Protein AF-A0A4Y1QAF4-F1 (afdb_monomer_lite)

Sequence (76 aa):
AKSQLLKYISKVAPRGVYTTGKGSSGVGLTAAVMRDPVTDEMVLEGGALVLADNGICCIDEF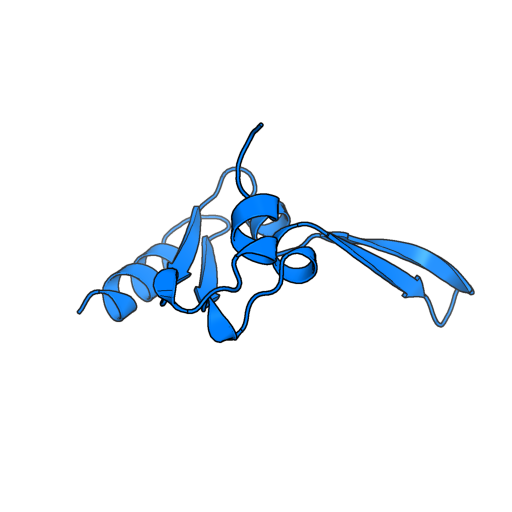DKMEESDRTAIHEV

pLDDT: mean 91.67, std 6.06, range [55.34, 97.31]

Foldseek 3Di:
DVVVVLVVQLVPKDLRAEDELQGDALCQQAWDWDQDPPPRDIDIGGHSPRSQVVIDYHYHNNVNHDPNSVVSPDDD

Structure (mmCIF, N/CA/C/O backbone):
data_AF-A0A4Y1QAF4-F1
#
_entry.id   AF-A0A4Y1QAF4-F1
#
loop_
_atom_site.group_PDB
_atom_site.id
_atom_site.type_symbol
_atom_site.label_atom_id
_atom_site.label_alt_id
_atom_site.label_comp_id
_atom_site.label_asym_id
_atom_site.label_entity_id
_atom_site.label_seq_id
_atom_site.pdbx_PDB_ins_code
_atom_site.Cartn_x
_atom_site.Cartn_y
_atom_site.Cartn_z
_atom_site.occupancy
_atom_site.B_iso_or_equiv
_atom_site.auth_seq_id
_atom_site.auth_comp_id
_atom_site.auth_asym_id
_atom_site.auth_atom_id
_atom_site.pdbx_PDB_model_num
ATOM 1 N N . ALA A 1 1 ? -6.047 -1.940 18.366 1.00 84.56 1 ALA A N 1
ATOM 2 C CA . ALA A 1 1 ? -7.322 -1.584 17.702 1.00 84.56 1 ALA A CA 1
ATOM 3 C C . ALA A 1 1 ? -7.097 -0.938 16.333 1.00 84.56 1 ALA A C 1
ATOM 5 O O . ALA A 1 1 ? -7.539 -1.518 15.352 1.00 84.56 1 ALA A O 1
ATOM 6 N N . LYS A 1 2 ? -6.349 0.178 16.240 1.00 92.94 2 LYS A N 1
ATOM 7 C CA . LYS A 1 2 ? -6.028 0.883 14.977 1.00 92.94 2 LYS A CA 1
ATOM 8 C C . LYS A 1 2 ? -5.616 -0.050 13.823 1.00 92.94 2 LYS A C 1
ATOM 10 O O . LYS A 1 2 ? -6.287 -0.089 12.801 1.00 92.94 2 LYS A O 1
ATOM 15 N N . SER A 1 3 ? -4.588 -0.874 14.022 1.00 94.88 3 SER A N 1
ATOM 16 C CA . SER A 1 3 ? -4.086 -1.790 12.985 1.00 94.88 3 SER A CA 1
ATOM 17 C C . SER A 1 3 ? -5.112 -2.833 12.534 1.00 94.88 3 SER A C 1
ATOM 19 O O . SER A 1 3 ? -5.108 -3.246 11.382 1.00 94.88 3 SER A O 1
ATOM 21 N N . GLN A 1 4 ? -6.010 -3.268 13.425 1.00 96.50 4 GLN A N 1
ATOM 22 C CA . GLN A 1 4 ? -7.063 -4.226 13.069 1.00 96.50 4 GLN A CA 1
ATOM 23 C C . GLN A 1 4 ? -8.144 -3.573 12.206 1.00 96.50 4 GLN A C 1
ATOM 25 O O . GLN A 1 4 ? -8.646 -4.212 11.289 1.00 96.50 4 GLN A O 1
ATOM 30 N N . LEU A 1 5 ? -8.447 -2.292 12.443 1.00 96.62 5 LEU A N 1
ATOM 31 C CA . LEU A 1 5 ? -9.353 -1.528 11.590 1.00 96.62 5 LEU A CA 1
ATOM 32 C C . LEU A 1 5 ? -8.782 -1.382 10.173 1.00 96.62 5 LEU A C 1
ATOM 34 O O . LEU A 1 5 ? -9.473 -1.695 9.213 1.00 96.62 5 LEU A O 1
ATOM 38 N N . LEU A 1 6 ? -7.509 -0.990 10.045 1.00 96.19 6 LEU A N 1
ATOM 39 C CA . LEU A 1 6 ? -6.840 -0.860 8.742 1.00 96.19 6 LEU A CA 1
ATOM 40 C C . LEU A 1 6 ? -6.827 -2.189 7.971 1.00 96.19 6 LEU A C 1
ATOM 42 O O . LEU A 1 6 ? -7.184 -2.230 6.797 1.00 96.19 6 LEU A O 1
ATOM 46 N N . LYS A 1 7 ? -6.498 -3.294 8.651 1.00 95.88 7 LYS A N 1
ATOM 47 C CA . LYS A 1 7 ? -6.534 -4.646 8.065 1.00 95.88 7 LYS A CA 1
ATOM 48 C C . LYS A 1 7 ? -7.940 -5.107 7.688 1.00 95.88 7 LYS A C 1
ATOM 50 O O . LYS A 1 7 ? -8.088 -5.951 6.810 1.00 95.88 7 LYS A O 1
ATOM 55 N N . TYR A 1 8 ? -8.963 -4.635 8.391 1.00 97.31 8 TYR A N 1
ATOM 56 C CA . 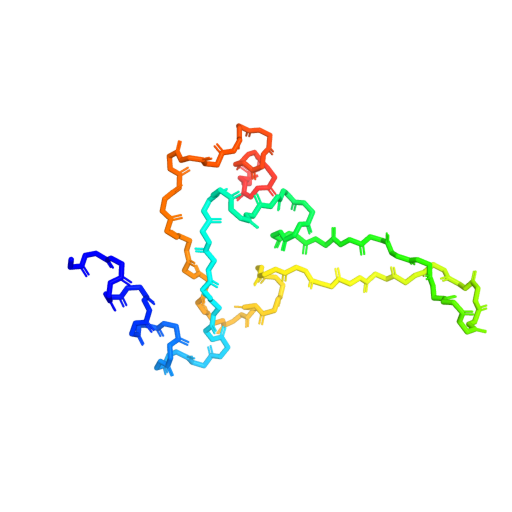TYR A 1 8 ? -10.348 -4.945 8.059 1.00 97.31 8 TYR A CA 1
ATOM 57 C C . TYR A 1 8 ? -10.803 -4.150 6.831 1.00 97.31 8 TYR A C 1
ATOM 59 O O . TYR A 1 8 ? -11.348 -4.734 5.900 1.00 97.31 8 TYR A O 1
ATOM 67 N N . ILE A 1 9 ? -10.501 -2.848 6.786 1.00 96.56 9 ILE A N 1
ATOM 68 C CA . ILE A 1 9 ? -10.814 -1.975 5.647 1.00 96.56 9 ILE A CA 1
ATOM 69 C C . ILE A 1 9 ? -10.168 -2.507 4.367 1.00 96.56 9 ILE A C 1
ATOM 71 O O . ILE A 1 9 ? -10.868 -2.647 3.370 1.00 96.56 9 ILE A O 1
ATOM 75 N N . SER A 1 10 ? -8.885 -2.884 4.393 1.00 96.19 10 SER A N 1
ATOM 76 C CA . SER A 1 10 ? -8.206 -3.406 3.198 1.00 96.19 10 SER A CA 1
ATOM 77 C C . SER A 1 10 ? -8.803 -4.714 2.666 1.00 96.19 10 SER A C 1
ATOM 79 O O . SER A 1 10 ? -8.656 -5.015 1.489 1.00 96.19 10 SER A O 1
ATOM 81 N N . LYS A 1 11 ? -9.493 -5.495 3.508 1.00 95.75 11 LYS A N 1
ATOM 82 C CA . LYS A 1 11 ? -10.185 -6.725 3.089 1.00 95.75 11 LYS A CA 1
ATOM 83 C C . LYS A 1 11 ? -11.576 -6.473 2.520 1.00 95.75 11 LYS A C 1
ATOM 85 O O . LYS A 1 11 ? -12.049 -7.272 1.720 1.00 95.75 11 LYS A O 1
ATOM 90 N N . VAL A 1 12 ? -12.251 -5.424 2.985 1.00 97.06 12 VAL A N 1
ATOM 91 C CA . VAL A 1 12 ? -13.629 -5.103 2.581 1.00 97.06 12 VAL A CA 1
ATOM 92 C C . VAL A 1 12 ? -13.649 -4.168 1.373 1.00 97.0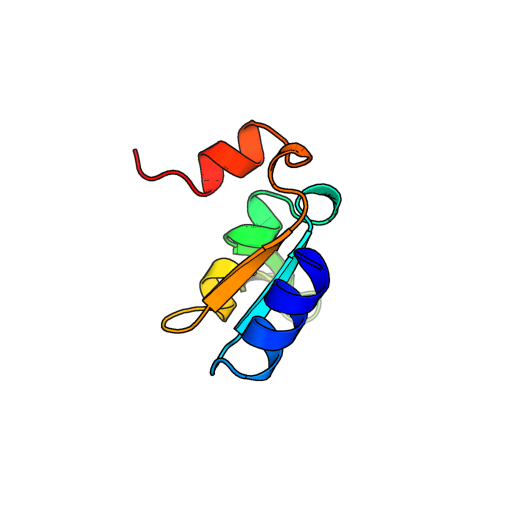6 12 VAL A C 1
ATOM 94 O O . VAL A 1 12 ? -14.541 -4.270 0.534 1.00 97.06 12 VAL A O 1
ATOM 97 N N . ALA A 1 13 ? -12.679 -3.259 1.273 1.00 96.19 13 ALA A N 1
ATOM 98 C CA . ALA A 1 13 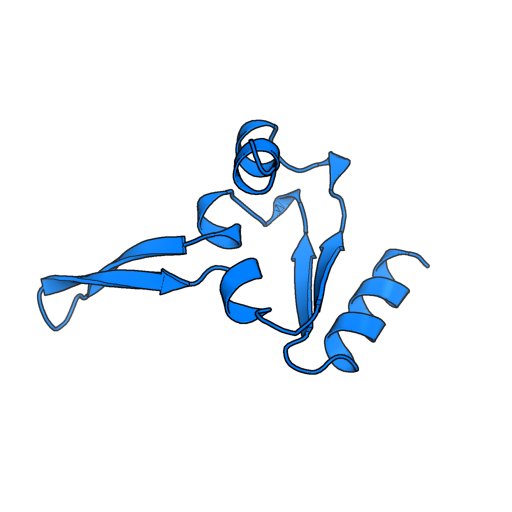? -12.588 -2.315 0.173 1.00 96.19 13 ALA A CA 1
ATOM 99 C C . ALA A 1 13 ? -12.204 -3.025 -1.140 1.00 96.19 13 ALA A C 1
ATOM 101 O O . ALA A 1 13 ? -11.263 -3.827 -1.154 1.00 96.19 13 ALA A O 1
ATOM 102 N N . PRO A 1 14 ? -12.872 -2.713 -2.265 1.00 95.12 14 PRO A N 1
ATOM 103 C CA . PRO A 1 14 ? -12.394 -3.142 -3.572 1.00 95.12 14 PRO A CA 1
ATOM 104 C C . PRO A 1 14 ? -11.013 -2.526 -3.821 1.00 95.12 14 PRO A C 1
ATOM 106 O O . PRO A 1 14 ? -10.799 -1.347 -3.546 1.00 95.12 14 PRO A O 1
ATOM 109 N N . ARG A 1 15 ? -10.066 -3.339 -4.313 1.00 95.19 15 ARG A N 1
ATOM 110 C CA . ARG A 1 15 ? -8.660 -2.930 -4.512 1.00 95.19 15 ARG A CA 1
ATOM 111 C C . ARG A 1 15 ? -8.020 -2.383 -3.222 1.00 95.19 15 ARG A C 1
ATOM 113 O O . ARG A 1 15 ? -7.237 -1.439 -3.245 1.00 95.19 15 ARG A O 1
ATOM 120 N N . GLY A 1 16 ? -8.383 -2.976 -2.083 1.00 96.19 16 GLY A N 1
ATOM 121 C CA . GLY A 1 16 ? -7.813 -2.651 -0.784 1.00 96.19 16 GLY A CA 1
ATOM 122 C C . GLY A 1 16 ? -6.385 -3.180 -0.638 1.00 96.19 16 GLY A C 1
ATOM 123 O O . GLY A 1 16 ? -6.139 -4.382 -0.730 1.00 96.19 16 GLY A O 1
ATOM 124 N N . VAL A 1 17 ? -5.443 -2.281 -0.367 1.00 96.12 17 VAL A N 1
ATOM 125 C CA . VAL A 1 17 ? -4.032 -2.607 -0.127 1.00 96.12 17 VAL A CA 1
ATOM 126 C C . VAL A 1 17 ? -3.681 -2.235 1.308 1.00 96.12 17 VAL A C 1
ATOM 128 O O . VAL A 1 17 ? -4.124 -1.211 1.821 1.00 96.12 17 VAL A O 1
ATOM 131 N N . TYR A 1 18 ? -2.906 -3.078 1.986 1.00 95.31 18 TYR A N 1
ATOM 132 C CA . TYR A 1 18 ? -2.388 -2.800 3.324 1.00 95.31 18 TYR A CA 1
ATOM 133 C C . TYR A 1 18 ? -0.869 -2.882 3.306 1.00 95.31 18 TYR A C 1
ATOM 135 O O . TYR A 1 18 ? -0.312 -3.879 2.850 1.00 95.31 18 TYR A O 1
ATOM 143 N N . THR A 1 19 ? -0.216 -1.869 3.865 1.00 93.62 19 THR A N 1
ATOM 144 C CA . THR A 1 19 ? 1.232 -1.840 4.055 1.00 93.62 19 THR A CA 1
ATOM 145 C C . THR A 1 19 ? 1.609 -1.176 5.384 1.00 93.62 19 THR A C 1
ATOM 147 O O . THR A 1 19 ? 0.766 -0.592 6.070 1.00 93.62 19 THR A O 1
ATOM 150 N N . THR A 1 20 ? 2.876 -1.288 5.781 1.00 93.19 20 THR A N 1
ATOM 151 C CA . THR A 1 20 ? 3.430 -0.620 6.968 1.00 93.19 20 THR A CA 1
ATOM 152 C C . THR A 1 20 ? 4.494 0.388 6.557 1.00 93.19 20 THR A C 1
ATOM 154 O O . THR A 1 20 ? 5.227 0.158 5.597 1.00 93.19 20 THR A O 1
ATOM 157 N N . GLY A 1 21 ? 4.620 1.494 7.291 1.00 87.19 21 GLY A N 1
ATOM 158 C CA . GLY A 1 21 ? 5.597 2.545 7.007 1.00 87.19 21 GLY A CA 1
ATOM 159 C C . GLY A 1 21 ? 7.038 2.043 7.034 1.00 87.19 21 GLY A C 1
ATOM 160 O O . GLY A 1 21 ? 7.843 2.478 6.228 1.00 87.19 21 GLY A O 1
ATOM 161 N N . LYS A 1 22 ? 7.339 1.056 7.887 1.00 83.94 22 LYS A N 1
ATOM 162 C CA . LYS A 1 22 ? 8.668 0.433 7.978 1.00 83.94 22 LYS A CA 1
ATOM 163 C C . LYS A 1 22 ? 8.968 -0.572 6.856 1.00 83.94 22 LYS A C 1
ATOM 165 O O . LYS A 1 22 ? 10.128 -0.875 6.604 1.00 83.94 22 LYS A O 1
ATOM 170 N N . GLY A 1 23 ? 7.928 -1.154 6.257 1.00 79.19 23 GLY A N 1
ATOM 171 C CA . GLY A 1 23 ? 8.034 -2.120 5.157 1.00 79.19 23 GLY A CA 1
ATOM 172 C C . GLY A 1 23 ? 7.802 -1.503 3.778 1.00 79.19 23 GLY A C 1
ATOM 173 O O . GLY A 1 23 ? 7.873 -2.213 2.781 1.00 79.19 23 GLY A O 1
ATOM 174 N N . SER A 1 24 ? 7.504 -0.204 3.725 1.00 84.62 24 SER A N 1
ATOM 175 C CA . SER A 1 24 ? 7.269 0.542 2.492 1.00 84.62 24 SER A CA 1
ATOM 176 C C . SER A 1 24 ? 8.468 1.422 2.188 1.00 84.62 24 SER A C 1
ATOM 178 O O . SER A 1 24 ? 9.073 1.972 3.099 1.00 84.62 24 SER A O 1
ATOM 180 N N . SER A 1 25 ? 8.762 1.581 0.905 1.00 87.44 25 SER A N 1
ATOM 181 C CA . SER A 1 25 ? 9.695 2.579 0.385 1.00 87.44 25 SER A CA 1
ATOM 182 C C . SER A 1 25 ? 8.972 3.466 -0.622 1.00 87.44 25 SER A C 1
ATOM 184 O O . SER A 1 25 ? 7.923 3.074 -1.140 1.00 87.44 25 SER A O 1
ATOM 186 N N . GLY A 1 26 ? 9.527 4.630 -0.960 1.00 86.06 26 GLY A N 1
ATOM 187 C CA . GLY A 1 26 ? 8.939 5.533 -1.950 1.00 86.06 26 GLY A CA 1
ATOM 188 C C . GLY A 1 26 ? 8.688 4.828 -3.286 1.00 86.06 26 GLY A C 1
ATOM 189 O O . GLY A 1 26 ? 7.607 4.956 -3.857 1.00 86.06 26 GLY A O 1
ATOM 190 N N . VAL A 1 27 ? 9.628 3.983 -3.729 1.00 87.75 27 VAL A N 1
ATOM 191 C CA . VAL A 1 27 ? 9.479 3.150 -4.939 1.00 87.75 27 VAL A CA 1
ATOM 192 C C . VAL A 1 27 ? 8.426 2.048 -4.779 1.00 87.75 27 VAL A C 1
ATOM 194 O O . VAL A 1 27 ? 7.652 1.805 -5.697 1.00 87.75 27 VAL A O 1
ATOM 197 N N . GLY A 1 28 ? 8.331 1.417 -3.603 1.00 89.75 28 GLY A N 1
ATOM 198 C CA . GLY A 1 28 ? 7.316 0.395 -3.325 1.00 89.75 28 GLY A CA 1
ATOM 199 C C . GLY A 1 28 ? 5.900 0.963 -3.179 1.00 89.75 28 GLY A C 1
ATOM 200 O O . GLY A 1 28 ? 4.921 0.249 -3.393 1.00 89.75 28 GLY A O 1
ATOM 201 N N . LEU A 1 29 ? 5.769 2.247 -2.836 1.00 91.56 29 LEU A N 1
ATOM 202 C CA . LEU A 1 29 ? 4.491 2.960 -2.795 1.00 91.56 29 LEU A CA 1
ATOM 203 C C . LEU A 1 29 ? 4.075 3.462 -4.179 1.00 91.56 29 LEU A C 1
ATOM 205 O O . LEU A 1 29 ? 2.894 3.379 -4.510 1.00 91.56 29 LEU A O 1
ATOM 209 N N . THR A 1 30 ? 5.027 3.957 -4.972 1.00 91.25 30 THR A N 1
ATOM 210 C CA . THR A 1 30 ? 4.778 4.589 -6.275 1.00 91.25 30 THR A CA 1
ATOM 211 C C . THR A 1 30 ? 4.949 3.598 -7.425 1.00 91.25 30 THR A C 1
ATOM 213 O O . THR A 1 30 ? 3.984 2.943 -7.808 1.00 91.25 30 THR A O 1
ATOM 216 N N . ALA A 1 31 ? 6.152 3.470 -7.976 1.00 91.69 31 ALA A N 1
ATOM 217 C CA . ALA A 1 31 ? 6.499 2.514 -9.013 1.00 91.69 31 ALA A CA 1
ATOM 218 C C . ALA A 1 31 ? 7.998 2.193 -8.967 1.00 91.69 31 ALA A C 1
ATOM 220 O O . ALA A 1 31 ? 8.818 3.010 -8.537 1.00 91.69 31 ALA A O 1
ATOM 221 N N . ALA A 1 32 ? 8.357 1.014 -9.464 1.00 91.44 32 ALA A N 1
ATOM 222 C CA . ALA A 1 32 ? 9.735 0.572 -9.610 1.00 91.44 32 ALA A CA 1
ATOM 223 C C . ALA A 1 32 ? 10.038 0.251 -11.075 1.00 91.44 32 ALA A C 1
ATOM 225 O O . ALA A 1 32 ? 9.201 -0.291 -11.795 1.00 91.44 32 ALA A O 1
ATOM 226 N N . VAL A 1 33 ? 11.255 0.568 -11.513 1.00 93.06 33 VAL A N 1
ATOM 227 C CA . VAL A 1 33 ? 11.761 0.124 -12.812 1.00 93.06 33 VAL A CA 1
ATOM 228 C C . VAL A 1 33 ? 12.563 -1.149 -12.588 1.00 93.06 33 VAL A C 1
ATOM 230 O O . VAL A 1 33 ? 13.526 -1.148 -11.821 1.00 93.06 33 VAL A O 1
ATOM 233 N N . MET A 1 34 ? 12.172 -2.227 -13.255 1.00 91.81 34 MET A N 1
ATOM 234 C CA . MET A 1 34 ? 12.843 -3.520 -13.184 1.00 91.81 34 MET A CA 1
ATOM 235 C C . MET A 1 34 ? 13.307 -3.958 -14.564 1.00 91.81 34 MET A C 1
ATOM 237 O O . MET A 1 34 ? 12.773 -3.522 -15.578 1.00 91.81 34 MET A O 1
ATOM 241 N N . ARG A 1 35 ? 14.309 -4.834 -14.605 1.00 93.69 35 ARG A N 1
ATOM 242 C CA . ARG A 1 35 ? 14.755 -5.466 -15.844 1.00 93.69 35 ARG A CA 1
ATOM 243 C C . ARG A 1 35 ? 14.157 -6.859 -15.930 1.00 93.69 35 ARG A C 1
ATOM 245 O O . ARG A 1 35 ? 14.373 -7.663 -15.024 1.00 93.69 35 ARG A O 1
ATOM 252 N N . ASP A 1 36 ? 13.403 -7.129 -16.986 1.00 94.38 36 ASP A N 1
ATOM 253 C CA . ASP A 1 36 ? 12.822 -8.448 -17.214 1.00 94.38 36 ASP A CA 1
ATOM 254 C C . ASP A 1 36 ? 13.940 -9.437 -17.601 1.00 94.38 36 ASP A C 1
ATOM 256 O O . ASP A 1 36 ? 14.631 -9.215 -18.597 1.00 94.38 36 ASP A O 1
ATOM 260 N N . PRO A 1 37 ? 14.152 -10.530 -16.843 1.00 92.62 37 PRO A N 1
ATOM 261 C CA . PRO A 1 37 ? 15.214 -11.492 -17.131 1.00 92.62 37 PRO A CA 1
ATOM 262 C C . PRO A 1 37 ? 14.983 -12.308 -18.413 1.00 92.62 37 PRO A C 1
ATOM 264 O O . PRO A 1 37 ? 15.908 -12.982 -18.863 1.00 92.62 37 PRO A O 1
ATOM 267 N N . VAL A 1 38 ? 13.770 -12.299 -18.980 1.00 95.44 38 VAL A N 1
ATOM 268 C CA . VAL A 1 38 ? 13.427 -13.055 -20.195 1.00 95.44 38 VAL A CA 1
ATOM 269 C C . VAL A 1 38 ? 13.612 -12.207 -21.449 1.00 95.44 38 VAL A C 1
ATOM 271 O O . VAL A 1 38 ? 14.195 -12.677 -22.425 1.00 95.44 38 VAL A O 1
ATOM 274 N N . THR A 1 39 ? 13.105 -10.974 -21.435 1.00 94.31 39 THR A N 1
ATOM 275 C CA . THR A 1 39 ? 13.131 -10.067 -22.596 1.00 94.31 39 THR A CA 1
ATOM 276 C C . THR A 1 39 ? 14.321 -9.108 -22.588 1.00 94.31 39 THR A C 1
ATOM 278 O O . THR A 1 39 ? 14.637 -8.527 -23.621 1.00 94.31 39 THR A O 1
ATOM 281 N N . ASP A 1 40 ? 15.008 -8.973 -21.448 1.00 94.06 40 ASP A N 1
ATOM 282 C CA . ASP A 1 40 ? 16.109 -8.031 -21.199 1.00 94.06 40 ASP A CA 1
ATOM 283 C C . ASP A 1 40 ? 15.702 -6.542 -21.267 1.00 94.06 40 ASP A C 1
ATOM 285 O O . ASP A 1 40 ? 16.549 -5.642 -21.178 1.00 94.06 40 ASP A O 1
ATOM 289 N N . GLU A 1 41 ? 14.394 -6.283 -21.371 1.00 95.81 41 GLU A N 1
ATOM 290 C CA . GLU A 1 41 ? 13.785 -4.958 -21.434 1.00 95.81 41 GLU A CA 1
ATOM 291 C C . GLU A 1 41 ? 13.546 -4.362 -20.041 1.00 95.81 41 GLU A C 1
ATOM 293 O O . GLU A 1 41 ? 13.430 -5.057 -19.027 1.00 95.81 41 GLU A O 1
ATOM 298 N N . MET A 1 42 ? 13.469 -3.031 -19.997 1.00 95.62 42 MET A N 1
ATOM 299 C CA . MET A 1 42 ? 13.114 -2.293 -18.789 1.00 95.62 42 MET A CA 1
ATOM 300 C C . MET A 1 42 ? 11.592 -2.199 -18.684 1.00 95.62 42 MET A C 1
ATOM 302 O O . MET A 1 42 ? 10.941 -1.621 -19.552 1.00 95.62 42 MET A O 1
ATOM 306 N N . VAL A 1 43 ? 11.037 -2.735 -17.602 1.00 94.56 43 VAL A N 1
ATOM 307 C CA . VAL A 1 43 ? 9.603 -2.751 -17.304 1.00 94.56 43 VAL A CA 1
ATOM 308 C C . VAL A 1 43 ? 9.291 -1.888 -16.085 1.00 94.56 43 VAL A C 1
ATOM 310 O O . VAL A 1 43 ? 10.115 -1.735 -15.182 1.00 94.56 43 VAL A O 1
ATOM 313 N N . LEU A 1 44 ? 8.088 -1.314 -16.060 1.00 93.25 44 LEU A N 1
ATOM 314 C CA . LEU A 1 44 ? 7.589 -0.527 -14.935 1.00 93.25 44 LEU A CA 1
ATOM 315 C C . LEU A 1 44 ? 6.604 -1.370 -14.118 1.00 93.25 44 LEU A C 1
ATOM 317 O O . LEU A 1 44 ? 5.577 -1.801 -14.641 1.00 93.25 44 LEU A O 1
ATOM 321 N N . GLU A 1 45 ? 6.898 -1.575 -12.838 1.00 92.25 45 GLU A N 1
ATOM 322 C CA . GLU A 1 45 ? 6.006 -2.240 -11.890 1.00 92.25 45 GLU A CA 1
ATOM 323 C C . GLU A 1 45 ? 5.324 -1.202 -10.993 1.00 92.25 45 GLU A C 1
ATOM 325 O O . GLU A 1 45 ? 5.977 -0.337 -10.405 1.00 92.25 45 GLU A O 1
ATOM 330 N N . GLY A 1 46 ? 3.995 -1.275 -10.899 1.00 91.94 46 GLY A N 1
ATOM 331 C CA . GLY A 1 46 ? 3.207 -0.395 -10.040 1.00 91.94 46 GLY A CA 1
ATOM 332 C C . GLY A 1 46 ? 3.322 -0.782 -8.566 1.00 91.94 46 GLY A C 1
ATOM 333 O O . GLY A 1 46 ? 3.150 -1.943 -8.204 1.00 91.94 46 GLY A O 1
ATOM 334 N N . GLY A 1 47 ? 3.564 0.211 -7.716 1.00 92.94 47 GLY A N 1
ATOM 335 C CA . GLY A 1 47 ? 3.603 0.073 -6.266 1.00 92.94 47 GLY A CA 1
ATOM 336 C C . GLY A 1 47 ? 2.219 0.085 -5.614 1.00 92.94 47 GLY A C 1
ATOM 337 O O . GLY A 1 47 ? 1.176 0.124 -6.270 1.00 92.94 47 GLY A O 1
ATOM 338 N N . ALA A 1 48 ? 2.205 0.074 -4.281 1.00 93.75 48 ALA A N 1
ATOM 339 C CA . ALA A 1 48 ? 0.996 -0.074 -3.473 1.00 93.75 48 ALA A CA 1
ATOM 340 C C . ALA A 1 48 ? -0.107 0.951 -3.796 1.00 93.75 48 ALA A C 1
ATOM 342 O O . ALA A 1 48 ? -1.281 0.584 -3.827 1.00 93.75 48 ALA A O 1
ATOM 343 N N . LEU A 1 49 ? 0.244 2.218 -4.054 1.00 93.12 49 LEU A N 1
ATOM 344 C CA . LEU A 1 49 ? -0.733 3.261 -4.387 1.00 93.12 49 LEU A CA 1
ATOM 345 C C . LEU A 1 49 ? -1.329 3.065 -5.783 1.00 93.12 49 LEU A C 1
ATOM 347 O O . LEU A 1 49 ? -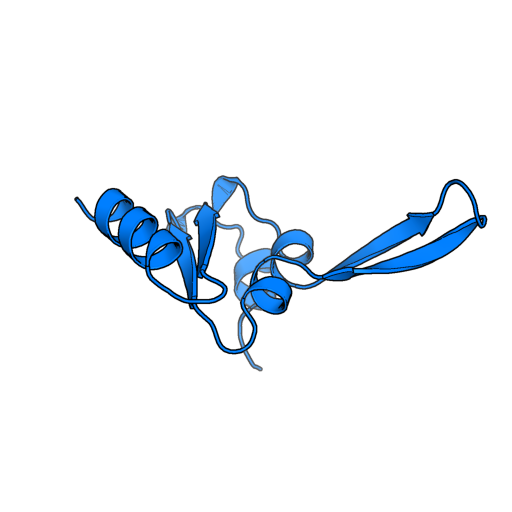2.527 3.261 -5.963 1.00 93.12 49 LEU A O 1
ATOM 351 N N . VAL A 1 50 ? -0.522 2.617 -6.747 1.00 93.94 50 VAL A N 1
ATOM 352 C CA . VAL A 1 50 ? -0.974 2.331 -8.118 1.00 93.94 50 VAL A CA 1
ATOM 353 C C . VAL A 1 50 ? -1.912 1.122 -8.131 1.00 93.94 50 VAL A C 1
ATOM 355 O O . VAL A 1 50 ? -2.969 1.143 -8.762 1.00 93.94 50 VAL A O 1
ATOM 358 N N . LEU A 1 51 ? -1.575 0.072 -7.378 1.00 93.31 51 LEU A N 1
ATOM 359 C CA . LEU A 1 51 ? -2.429 -1.111 -7.230 1.00 93.31 51 LEU A CA 1
ATOM 360 C C . LEU A 1 51 ? -3.763 -0.781 -6.542 1.00 93.31 51 LEU A C 1
ATOM 362 O O . LEU A 1 51 ? -4.789 -1.378 -6.869 1.00 93.31 51 LEU A O 1
ATOM 366 N N . ALA A 1 52 ? -3.755 0.197 -5.636 1.00 95.81 52 ALA A N 1
ATOM 367 C CA . ALA A 1 52 ? -4.935 0.687 -4.936 1.00 95.81 52 ALA A CA 1
ATOM 368 C C . ALA A 1 52 ? -5.718 1.772 -5.700 1.00 95.81 52 ALA A C 1
ATOM 370 O O . ALA A 1 52 ? -6.595 2.393 -5.101 1.00 95.81 52 ALA A O 1
ATOM 371 N N . ASP A 1 53 ? -5.436 2.015 -6.989 1.00 95.25 53 ASP A N 1
ATOM 372 C CA . ASP A 1 53 ? -6.170 3.002 -7.797 1.00 95.25 53 ASP A CA 1
ATOM 373 C C . ASP A 1 53 ? -7.693 2.799 -7.701 1.00 95.25 53 ASP A C 1
ATOM 375 O O . ASP A 1 53 ? -8.176 1.666 -7.771 1.00 95.25 53 ASP A O 1
ATOM 379 N N . ASN A 1 54 ? -8.442 3.890 -7.505 1.00 94.81 54 ASN A N 1
ATOM 380 C CA . ASN A 1 54 ? -9.888 3.889 -7.229 1.00 94.81 54 ASN A CA 1
ATOM 381 C C . ASN A 1 54 ? -10.334 3.009 -6.030 1.00 94.81 54 ASN A C 1
ATOM 383 O O . ASN A 1 54 ? -11.515 2.685 -5.896 1.00 94.81 54 ASN A O 1
ATOM 387 N N . GLY A 1 55 ? -9.400 2.614 -5.163 1.00 96.31 55 GLY A N 1
ATOM 388 C CA . GLY A 1 55 ? -9.605 1.794 -3.969 1.00 96.31 55 GLY A CA 1
ATOM 389 C C . GLY A 1 55 ? -9.102 2.484 -2.700 1.00 96.31 55 GLY A C 1
ATOM 390 O O . GLY A 1 55 ? -9.202 3.701 -2.550 1.00 96.31 55 GLY A O 1
ATOM 391 N N . ILE A 1 56 ? -8.581 1.697 -1.750 1.00 96.50 56 ILE A N 1
ATOM 392 C CA . ILE A 1 56 ? -8.034 2.208 -0.482 1.00 96.50 56 ILE A CA 1
ATOM 393 C C . ILE A 1 56 ? -6.652 1.603 -0.228 1.00 96.50 56 ILE A C 1
ATOM 395 O O . ILE A 1 56 ? -6.523 0.392 -0.051 1.00 96.50 56 ILE A O 1
ATOM 399 N N . CYS A 1 57 ? -5.631 2.455 -0.117 1.00 95.31 57 CYS A N 1
ATOM 400 C CA . CYS A 1 57 ? -4.311 2.075 0.384 1.00 95.31 57 CYS A CA 1
ATOM 401 C C . CYS A 1 57 ? -4.194 2.431 1.873 1.00 95.31 57 CYS A C 1
ATOM 403 O O . CYS A 1 57 ? -4.134 3.600 2.252 1.00 95.31 57 CYS A O 1
ATOM 405 N N . CYS A 1 58 ? -4.186 1.422 2.740 1.00 95.75 58 CYS A N 1
ATOM 406 C CA . CYS A 1 58 ? -3.993 1.580 4.175 1.00 95.75 58 CYS A CA 1
ATOM 407 C C . CYS A 1 58 ? -2.503 1.497 4.534 1.00 95.75 58 CYS A C 1
ATOM 409 O O . CYS A 1 58 ? -1.889 0.443 4.369 1.00 95.75 58 CYS A O 1
ATOM 411 N N . ILE A 1 59 ? -1.954 2.569 5.110 1.00 94.06 59 ILE A N 1
ATOM 412 C CA . ILE A 1 59 ? -0.571 2.619 5.603 1.00 94.06 59 ILE A CA 1
ATOM 413 C C . ILE A 1 59 ? -0.593 2.684 7.134 1.00 94.06 59 ILE A C 1
ATOM 415 O O . ILE A 1 59 ? -1.022 3.681 7.717 1.00 94.06 59 ILE A O 1
ATOM 419 N N . ASP A 1 60 ? -0.155 1.617 7.802 1.00 95.00 60 ASP A N 1
ATOM 420 C CA . ASP A 1 60 ? 0.061 1.633 9.255 1.00 95.00 60 ASP A CA 1
ATOM 421 C C . ASP A 1 60 ? 1.480 2.111 9.594 1.00 95.00 60 ASP A C 1
ATOM 423 O O . ASP A 1 60 ? 2.360 2.097 8.743 1.00 95.00 60 ASP A O 1
ATOM 427 N N . GLU A 1 61 ? 1.720 2.519 10.841 1.00 92.94 61 GLU A N 1
ATOM 428 C CA . GLU A 1 61 ? 3.036 2.994 11.313 1.00 92.94 61 GLU A CA 1
ATOM 429 C C . GLU A 1 61 ? 3.636 4.100 10.427 1.00 92.94 61 GLU A C 1
ATOM 431 O O . GLU A 1 61 ? 4.830 4.115 10.141 1.00 92.94 61 GLU A O 1
ATOM 436 N N . PHE A 1 62 ? 2.797 5.031 9.967 1.00 90.06 62 PHE A N 1
ATOM 437 C CA . PHE A 1 62 ? 3.202 6.122 9.075 1.00 90.06 62 PHE A CA 1
ATOM 438 C C . PHE A 1 62 ? 4.335 6.989 9.651 1.00 90.06 62 PHE A C 1
ATOM 440 O O . PHE A 1 62 ? 5.186 7.481 8.920 1.00 90.06 62 PHE A O 1
ATOM 447 N N . ASP A 1 63 ? 4.395 7.127 10.978 1.00 89.81 63 ASP A N 1
ATOM 448 C CA . ASP A 1 63 ? 5.470 7.826 11.688 1.00 89.81 63 ASP A CA 1
ATOM 449 C C . ASP A 1 63 ? 6.831 7.116 11.589 1.00 89.81 63 ASP A C 1
ATOM 451 O O . ASP A 1 63 ? 7.861 7.734 11.850 1.00 89.81 63 ASP A O 1
ATOM 455 N N . LYS A 1 64 ? 6.841 5.827 11.228 1.00 90.25 64 LYS A N 1
ATOM 456 C CA . LYS A 1 64 ? 8.047 5.007 11.035 1.00 90.25 64 LYS A CA 1
ATOM 457 C C . LYS A 1 64 ? 8.542 4.984 9.593 1.00 90.25 64 LYS A C 1
ATOM 459 O O . LYS A 1 64 ? 9.539 4.322 9.333 1.00 90.25 64 LYS A O 1
ATOM 464 N N . MET A 1 65 ? 7.847 5.658 8.682 1.00 91.06 65 MET A N 1
ATOM 465 C CA . MET A 1 65 ? 8.266 5.806 7.293 1.00 91.06 65 MET A CA 1
ATOM 466 C C . MET A 1 65 ? 9.381 6.850 7.183 1.00 91.06 65 MET A C 1
ATOM 468 O O . MET A 1 65 ? 9.335 7.874 7.873 1.00 91.06 65 MET A O 1
ATOM 472 N N . GLU A 1 66 ? 10.351 6.628 6.299 1.00 90.75 66 GLU A N 1
ATOM 473 C CA . GLU A 1 66 ? 11.404 7.608 6.022 1.00 90.75 66 GLU A CA 1
ATOM 474 C C . GLU A 1 66 ? 10.815 8.904 5.446 1.00 90.75 66 GLU A C 1
ATOM 476 O O . GLU A 1 66 ? 9.762 8.914 4.804 1.00 90.75 66 GLU A O 1
ATOM 481 N N . GLU A 1 67 ? 11.474 10.032 5.698 1.00 89.50 67 GLU A N 1
ATOM 482 C CA . GLU A 1 67 ? 10.983 11.338 5.242 1.00 89.50 67 GLU A CA 1
ATOM 483 C C . GLU A 1 6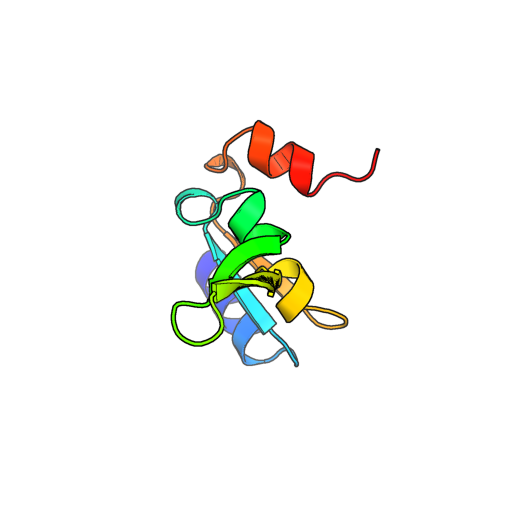7 ? 10.950 11.433 3.710 1.00 89.50 67 GLU A C 1
ATOM 485 O O . GLU A 1 67 ? 9.984 11.941 3.145 1.00 89.50 67 GLU A O 1
ATOM 490 N N . SER A 1 68 ? 11.942 10.856 3.026 1.00 88.25 68 SER A N 1
ATOM 491 C CA . SER A 1 68 ? 11.974 10.774 1.561 1.00 88.25 68 SER A CA 1
ATOM 492 C C . SER A 1 68 ? 10.773 10.021 0.986 1.00 88.25 68 SER A C 1
ATOM 494 O O . SER A 1 68 ? 10.218 10.424 -0.035 1.00 88.25 68 SER A O 1
ATOM 496 N N . ASP A 1 69 ? 10.347 8.953 1.660 1.00 89.12 69 ASP A N 1
ATOM 497 C CA . ASP A 1 69 ? 9.228 8.118 1.225 1.00 89.12 69 ASP A CA 1
ATOM 498 C C . ASP A 1 69 ? 7.886 8.817 1.471 1.00 89.12 69 ASP A C 1
ATOM 500 O O . ASP A 1 69 ? 6.960 8.682 0.673 1.00 89.12 69 ASP A O 1
ATOM 504 N N . ARG A 1 70 ? 7.800 9.630 2.533 1.00 88.19 70 ARG A N 1
ATOM 505 C CA . ARG A 1 70 ? 6.646 10.502 2.792 1.00 88.19 70 ARG A CA 1
ATOM 506 C C . ARG A 1 70 ? 6.535 11.628 1.769 1.00 88.19 70 ARG A C 1
ATOM 508 O O . ARG A 1 70 ? 5.430 11.942 1.340 1.00 88.19 70 ARG A O 1
ATOM 515 N N . THR A 1 71 ? 7.659 12.201 1.348 1.00 87.81 71 THR A N 1
ATOM 516 C CA . THR A 1 71 ? 7.680 13.213 0.282 1.00 87.81 71 THR A CA 1
ATOM 517 C C . THR A 1 71 ? 7.238 12.624 -1.055 1.00 87.81 71 THR A C 1
ATOM 519 O O . THR A 1 71 ? 6.519 13.283 -1.794 1.00 87.81 71 THR A O 1
ATOM 522 N N . ALA A 1 72 ? 7.583 11.366 -1.351 1.00 86.12 72 ALA A N 1
ATOM 523 C CA . ALA A 1 72 ? 7.189 10.701 -2.598 1.00 86.12 72 ALA A CA 1
ATOM 524 C C . ALA A 1 72 ? 5.665 10.535 -2.771 1.00 86.12 72 ALA A C 1
ATOM 526 O O . ALA A 1 72 ? 5.194 10.335 -3.888 1.00 86.12 72 ALA A O 1
ATOM 527 N N . ILE A 1 73 ? 4.901 10.604 -1.678 1.00 86.94 73 ILE A N 1
ATOM 528 C CA . ILE A 1 73 ? 3.433 10.502 -1.676 1.00 86.94 73 ILE A CA 1
ATOM 529 C C . ILE A 1 73 ? 2.745 11.841 -1.373 1.00 86.94 73 ILE A C 1
ATOM 531 O O . ILE A 1 73 ? 1.521 11.886 -1.248 1.00 86.94 73 ILE A O 1
ATOM 535 N N . HIS A 1 74 ? 3.517 12.917 -1.216 1.00 86.25 74 HIS A N 1
ATOM 536 C CA . HIS A 1 74 ? 3.005 14.266 -1.030 1.00 86.25 74 HIS A CA 1
ATOM 537 C C . HIS A 1 74 ? 2.912 14.963 -2.389 1.00 86.25 74 HIS A C 1
ATOM 539 O O . HIS A 1 74 ? 3.882 14.992 -3.145 1.00 86.25 74 HIS A O 1
ATOM 545 N N . GLU A 1 75 ? 1.739 15.509 -2.705 1.00 72.44 75 GLU A N 1
ATOM 546 C CA . GLU A 1 75 ? 1.578 16.391 -3.862 1.00 72.44 75 GLU A CA 1
ATOM 547 C C . GLU A 1 75 ? 2.302 17.720 -3.589 1.00 72.44 75 GLU A C 1
ATOM 549 O O . GLU A 1 75 ? 2.271 18.211 -2.459 1.00 72.44 75 GLU A O 1
ATOM 554 N N . VAL A 1 76 ? 2.991 18.258 -4.601 1.00 55.34 76 VAL A N 1
ATOM 555 C CA . VAL A 1 76 ? 3.818 19.479 -4.513 1.00 55.34 76 VAL A CA 1
ATOM 556 C C . VAL A 1 76 ? 3.005 20.717 -4.865 1.00 55.34 76 VAL A C 1
ATOM 558 O O . VAL A 1 76 ? 2.287 20.662 -5.887 1.00 55.34 76 VAL A O 1
#

InterPro domains:
  IPR001208 MCM domain [PF00493] (1-76)
  IPR001208 MCM domain [PS50051] (1-76)
  IPR018525 Mini-chromosome maintenance, conserved site [PS00847] (55-63)
  IPR027417 P-loop containing nucleoside triphosphate hydrolase [G3DSA:3.40.50.300] (1-76)
  IPR027417 P-loop containing nucleoside triphosphate hydrolase [SSF52540] (2-75)
  IPR031327 Mini-chromosome maintenance protein [PTHR11630] (1-76)

Secondary structure (DSSP, 8-state):
-HHHHHHHHHHHSTTEEEEETTT--HHHHSEEEEE-TTT--EEEEE-HHHHTTTSEEEEE-GGGS-HHHHHTTS--

Radius of gyration: 13.92 Å; chains: 1; bounding box: 30×32×40 Å

Organism: NCBI:txid145387